Protein AF-V7D547-F1 (afdb_monomer_lite)

Foldseek 3Di:
DDDPDPDDPVCCVQQDPDDRPDVVLLVVLVVQLVVLLVQLVVLLVVLVCCCVPVVVVDDPVVNCCSSVVSNVVSVVSNVVSVVSSSVSSVVD

Structure (mmCIF, N/CA/C/O backbone):
data_AF-V7D547-F1
#
_entry.id   AF-V7D547-F1
#
loop_
_atom_site.group_PDB
_atom_site.id
_atom_site.type_symbol
_atom_site.label_atom_id
_atom_site.label_alt_id
_atom_site.label_comp_id
_atom_site.label_asym_id
_atom_site.label_entity_id
_atom_site.label_seq_id
_atom_site.pdbx_PDB_ins_code
_atom_site.Cartn_x
_atom_site.Cartn_y
_atom_site.Cartn_z
_atom_site.occupancy
_atom_site.B_iso_or_equiv
_atom_site.auth_seq_id
_atom_site.auth_comp_id
_atom_site.auth_asym_id
_atom_site.auth_atom_id
_atom_site.pdbx_PDB_model_num
ATOM 1 N N . MET A 1 1 ? 39.912 4.539 -15.012 1.00 43.53 1 MET A N 1
ATOM 2 C CA . MET A 1 1 ? 39.875 3.098 -15.344 1.00 43.53 1 MET A CA 1
ATOM 3 C C . MET A 1 1 ? 38.807 2.534 -14.438 1.00 43.53 1 MET A C 1
ATOM 5 O O . MET A 1 1 ? 39.112 2.049 -13.358 1.00 43.53 1 MET A O 1
ATOM 9 N N . ASP A 1 2 ? 37.553 2.781 -14.812 1.00 48.81 2 ASP A N 1
ATOM 10 C CA . ASP A 1 2 ? 36.412 2.567 -13.928 1.00 48.81 2 ASP A CA 1
ATOM 11 C C . ASP A 1 2 ? 36.047 1.091 -14.012 1.00 48.81 2 ASP A C 1
ATOM 13 O O . ASP A 1 2 ? 35.608 0.597 -15.052 1.00 48.81 2 ASP A O 1
ATOM 17 N N . ALA A 1 3 ? 36.355 0.364 -12.942 1.00 54.66 3 ALA A N 1
ATOM 18 C CA . ALA A 1 3 ? 36.024 -1.040 -12.820 1.00 54.66 3 ALA A CA 1
ATOM 19 C C . ALA A 1 3 ? 34.497 -1.178 -12.867 1.00 54.66 3 ALA A C 1
ATOM 21 O O . ALA A 1 3 ? 33.788 -0.682 -11.993 1.00 54.66 3 ALA A O 1
ATOM 22 N N . PHE A 1 4 ? 33.989 -1.828 -13.914 1.00 56.66 4 PHE A N 1
ATOM 23 C CA . PHE A 1 4 ? 32.615 -2.308 -13.957 1.00 56.66 4 PHE A CA 1
ATOM 24 C C . PHE A 1 4 ? 32.442 -3.326 -12.825 1.00 56.66 4 PHE A C 1
ATOM 26 O O . PHE A 1 4 ? 32.791 -4.495 -12.978 1.00 56.66 4 PHE A O 1
ATOM 33 N N . GLU A 1 5 ? 31.935 -2.873 -11.680 1.00 67.38 5 GLU A N 1
ATOM 34 C CA . GLU A 1 5 ? 31.497 -3.748 -10.594 1.00 67.38 5 GLU A CA 1
ATOM 35 C C . GLU A 1 5 ? 30.492 -4.771 -11.164 1.00 67.38 5 GLU A C 1
ATOM 37 O O . GLU A 1 5 ? 29.463 -4.379 -11.737 1.00 67.38 5 GLU A O 1
ATOM 42 N N . PRO A 1 6 ? 30.774 -6.084 -11.085 1.00 60.47 6 PRO A N 1
ATOM 43 C CA . PRO A 1 6 ? 29.876 -7.098 -11.611 1.00 60.47 6 PRO A CA 1
ATOM 44 C C . PRO A 1 6 ? 28.557 -7.052 -10.833 1.00 60.47 6 PRO A C 1
ATOM 46 O O . PRO A 1 6 ? 28.525 -7.240 -9.619 1.00 60.47 6 PRO A O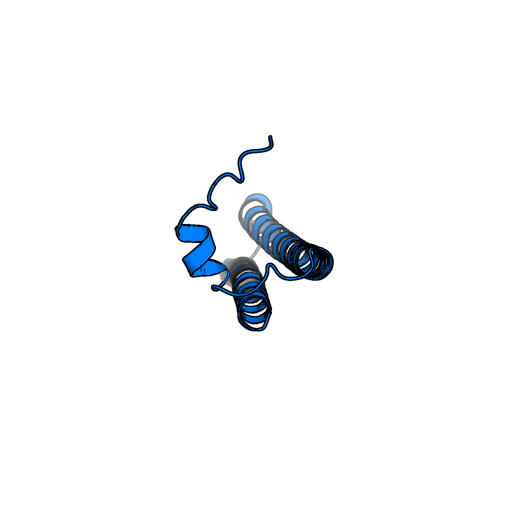 1
ATOM 49 N N . ARG A 1 7 ? 27.446 -6.796 -11.541 1.00 62.97 7 ARG A N 1
ATOM 50 C CA . ARG A 1 7 ? 26.107 -6.769 -10.931 1.00 62.97 7 ARG A CA 1
ATOM 51 C C . ARG A 1 7 ? 25.846 -8.075 -10.156 1.00 62.97 7 ARG A C 1
ATOM 53 O O . ARG A 1 7 ? 26.094 -9.144 -10.719 1.00 62.97 7 ARG A O 1
ATOM 60 N N . PRO A 1 8 ? 25.309 -8.006 -8.924 1.00 67.56 8 PRO A N 1
ATOM 61 C CA . PRO A 1 8 ? 25.105 -9.173 -8.071 1.00 67.56 8 PRO A CA 1
ATOM 62 C C . PRO A 1 8 ? 24.120 -10.184 -8.686 1.00 67.56 8 PRO A C 1
ATOM 64 O O . PRO A 1 8 ? 23.171 -9.813 -9.376 1.00 67.56 8 PRO A O 1
ATOM 67 N N . ASP A 1 9 ? 24.320 -11.476 -8.415 1.00 63.56 9 ASP A N 1
ATOM 68 C CA . ASP A 1 9 ? 23.633 -12.583 -9.106 1.00 63.56 9 ASP A CA 1
ATOM 69 C C . ASP A 1 9 ? 22.105 -12.600 -8.948 1.00 63.56 9 ASP A C 1
ATOM 71 O O . ASP A 1 9 ? 21.384 -13.067 -9.835 1.00 63.56 9 ASP A O 1
ATOM 75 N N . TRP A 1 10 ? 21.580 -12.056 -7.847 1.00 63.69 10 TRP A N 1
ATOM 76 C CA . TRP A 1 10 ? 20.135 -11.906 -7.655 1.00 63.69 10 TRP A CA 1
ATOM 77 C C . TRP A 1 10 ? 19.530 -10.922 -8.664 1.00 63.69 10 TRP A C 1
ATOM 79 O O . TRP A 1 10 ? 18.415 -11.144 -9.136 1.00 63.69 10 TRP A O 1
ATOM 89 N N . ALA A 1 11 ? 20.283 -9.890 -9.061 1.00 61.97 11 ALA A N 1
ATOM 90 C CA . ALA A 1 11 ? 19.854 -8.904 -10.044 1.00 61.97 11 ALA A CA 1
ATOM 91 C C . ALA A 1 11 ? 19.761 -9.536 -11.441 1.00 61.97 11 ALA A C 1
ATOM 93 O O . ALA A 1 11 ? 18.805 -9.275 -12.158 1.00 61.97 11 ALA A O 1
ATOM 94 N N . ARG A 1 12 ? 20.672 -10.456 -11.799 1.00 60.47 12 ARG A N 1
ATOM 95 C CA . ARG A 1 12 ? 20.581 -11.225 -13.061 1.00 60.47 12 ARG A CA 1
ATOM 96 C C . ARG A 1 12 ? 19.374 -12.160 -13.108 1.00 60.47 12 ARG A C 1
ATOM 98 O O . ARG A 1 12 ? 18.795 -12.351 -14.173 1.00 60.47 12 ARG A O 1
ATOM 105 N N . ARG A 1 13 ? 18.997 -12.757 -11.972 1.00 60.69 13 ARG A N 1
ATOM 106 C CA . ARG A 1 13 ? 17.828 -13.652 -11.887 1.00 60.69 13 ARG A CA 1
ATOM 107 C C . ARG A 1 13 ? 16.498 -12.900 -11.953 1.00 60.69 13 ARG A C 1
ATOM 109 O O . ARG A 1 13 ? 15.522 -13.470 -12.426 1.00 60.69 13 ARG A O 1
ATOM 116 N N . LEU A 1 14 ? 16.464 -11.655 -11.476 1.00 61.72 14 LEU A N 1
ATOM 117 C CA . LEU A 1 14 ? 15.264 -10.812 -11.462 1.00 61.72 14 LEU A CA 1
ATOM 118 C C . LEU A 1 14 ? 15.092 -9.968 -12.736 1.00 61.72 14 LEU A C 1
ATOM 120 O O . LEU A 1 14 ? 13.956 -9.788 -13.158 1.00 61.72 14 LEU A O 1
ATOM 124 N N . LEU A 1 15 ? 16.185 -9.487 -13.342 1.00 60.03 15 LEU A N 1
ATOM 125 C CA . LEU A 1 15 ? 16.165 -8.491 -14.429 1.00 60.03 15 LEU A CA 1
ATOM 126 C C . LEU A 1 15 ? 16.414 -9.068 -15.836 1.00 60.03 15 LEU A C 1
ATOM 128 O O . LEU A 1 15 ? 16.373 -8.325 -16.807 1.00 60.03 15 LEU A O 1
ATOM 132 N N . GLY A 1 16 ? 16.673 -10.374 -15.973 1.00 51.12 16 GLY A N 1
ATOM 133 C CA . GLY A 1 16 ? 16.951 -10.996 -17.274 1.00 51.12 16 GLY A CA 1
ATOM 134 C C . GLY A 1 16 ? 18.339 -10.655 -17.841 1.00 51.12 16 GLY A C 1
ATOM 135 O O . GLY A 1 16 ? 19.013 -9.728 -17.404 1.00 51.12 16 GLY A O 1
ATOM 136 N N . GLN A 1 17 ? 18.814 -11.461 -18.797 1.00 51.19 17 GLN A N 1
ATOM 137 C CA . GLN A 1 17 ? 20.159 -11.341 -19.394 1.00 51.19 17 GLN A CA 1
ATOM 138 C C . GLN A 1 17 ? 20.246 -10.318 -20.551 1.00 51.19 17 GLN A C 1
ATOM 140 O O . GLN A 1 17 ? 21.242 -10.303 -21.271 1.00 51.19 17 GLN A O 1
ATOM 145 N N . GLY A 1 18 ? 19.208 -9.502 -20.761 1.00 56.84 18 GLY A N 1
ATOM 146 C CA . GLY A 1 18 ? 19.141 -8.508 -21.835 1.00 56.84 18 GLY A CA 1
ATOM 147 C C . GLY A 1 18 ? 19.896 -7.215 -21.516 1.00 56.84 18 GLY A C 1
ATOM 148 O O . GLY A 1 18 ? 20.219 -6.927 -20.363 1.00 56.84 18 GLY A O 1
ATOM 149 N N . GLU A 1 19 ? 20.187 -6.438 -22.560 1.00 56.16 19 GLU A N 1
ATOM 150 C CA . GLU A 1 19 ? 20.729 -5.080 -22.467 1.00 56.16 19 GLU A CA 1
ATOM 151 C C . GLU A 1 19 ? 19.884 -4.259 -21.483 1.00 56.16 19 GLU A C 1
ATOM 153 O O . GLU A 1 19 ? 18.658 -4.328 -21.525 1.00 56.16 19 GLU A O 1
ATOM 158 N N . ALA A 1 20 ? 20.529 -3.564 -20.536 1.00 58.66 20 ALA A N 1
ATOM 159 C CA . ALA A 1 20 ? 19.821 -2.921 -19.432 1.00 58.66 20 ALA A CA 1
ATOM 160 C C . ALA A 1 20 ? 18.690 -2.028 -19.985 1.00 58.66 20 ALA A C 1
ATOM 162 O O . ALA A 1 20 ? 19.002 -1.110 -20.749 1.00 58.66 20 ALA A O 1
ATOM 163 N N . PRO A 1 21 ? 17.414 -2.277 -19.620 1.00 62.75 21 PRO A N 1
ATOM 164 C CA . PRO A 1 21 ? 16.298 -1.487 -20.115 1.00 62.75 21 PRO A CA 1
ATOM 165 C C . PRO A 1 21 ? 16.555 -0.005 -19.862 1.00 62.75 21 PRO A C 1
ATOM 167 O O . PRO A 1 21 ? 17.070 0.377 -18.808 1.00 62.75 21 PRO A O 1
ATOM 170 N N . ASP A 1 22 ? 16.222 0.823 -20.849 1.00 71.81 22 ASP A N 1
ATOM 171 C CA . ASP A 1 22 ? 16.472 2.262 -20.819 1.00 71.81 22 ASP A CA 1
ATOM 172 C C . ASP A 1 22 ? 15.952 2.865 -19.486 1.00 71.81 22 ASP A C 1
ATOM 174 O O . ASP A 1 22 ? 14.753 2.731 -19.193 1.00 71.81 22 ASP A O 1
ATOM 178 N N . PRO A 1 23 ? 16.814 3.502 -18.656 1.00 74.81 23 PRO A N 1
ATOM 179 C CA . PRO A 1 23 ? 16.520 3.858 -17.260 1.00 74.81 23 PRO A CA 1
ATOM 180 C C . PRO A 1 23 ? 15.207 4.618 -17.026 1.00 74.81 23 PRO A C 1
ATOM 182 O O . PRO A 1 23 ? 14.616 4.549 -15.945 1.00 74.81 23 PRO A O 1
ATOM 185 N N . ARG A 1 24 ? 14.705 5.333 -18.039 1.00 75.94 24 ARG A N 1
ATOM 186 C CA . ARG A 1 24 ? 13.418 6.045 -17.983 1.00 75.94 24 ARG A CA 1
ATOM 187 C C . ARG A 1 24 ? 12.207 5.127 -17.784 1.00 75.94 24 ARG A C 1
ATOM 189 O O . ARG A 1 24 ? 11.259 5.537 -17.111 1.00 75.94 24 ARG A O 1
ATOM 196 N N . PHE A 1 25 ? 12.211 3.917 -18.352 1.00 73.00 25 PHE A N 1
ATOM 197 C CA . PHE A 1 25 ? 11.081 2.986 -18.241 1.00 73.00 25 PHE A CA 1
ATOM 198 C C . PHE A 1 25 ? 11.039 2.340 -16.856 1.00 73.00 25 PHE A C 1
ATOM 200 O O . PHE A 1 25 ? 9.967 2.272 -16.250 1.00 73.00 25 PHE A O 1
ATOM 207 N N . THR A 1 26 ? 12.201 1.989 -16.304 1.00 76.56 26 THR A N 1
ATOM 208 C CA . THR A 1 26 ? 12.333 1.509 -14.922 1.00 76.56 26 THR A CA 1
ATOM 209 C C . THR A 1 26 ? 11.868 2.570 -13.920 1.00 76.56 26 THR A C 1
ATOM 211 O O . THR A 1 26 ? 10.965 2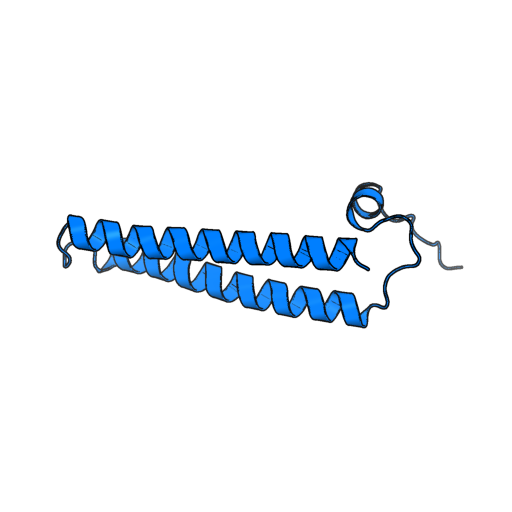.305 -13.125 1.00 76.56 26 THR A O 1
ATOM 214 N N . LEU A 1 27 ? 12.353 3.815 -14.032 1.00 80.25 27 LEU A N 1
ATOM 215 C CA . LEU A 1 27 ? 11.935 4.926 -13.157 1.00 80.25 27 LEU A CA 1
ATOM 216 C C . LEU A 1 27 ? 10.434 5.248 -13.261 1.00 80.25 27 LEU A C 1
ATOM 218 O O . LEU A 1 27 ? 9.806 5.707 -12.301 1.00 80.25 27 LEU A O 1
ATOM 222 N N . ALA A 1 28 ? 9.824 5.049 -14.431 1.00 85.81 28 ALA A N 1
ATOM 223 C CA . ALA A 1 28 ? 8.379 5.185 -14.589 1.00 85.81 28 ALA A CA 1
ATOM 224 C C . ALA A 1 28 ? 7.618 4.053 -13.878 1.00 85.81 28 ALA A C 1
ATOM 226 O O . ALA A 1 28 ? 6.651 4.330 -13.162 1.00 85.81 28 ALA A O 1
ATOM 227 N N . ASN A 1 29 ? 8.070 2.803 -14.022 1.00 83.12 29 ASN A N 1
ATOM 228 C CA . ASN A 1 29 ? 7.451 1.643 -13.382 1.00 83.12 29 ASN A CA 1
ATOM 229 C C . ASN A 1 29 ? 7.517 1.726 -11.847 1.00 83.12 29 ASN A C 1
ATOM 231 O O . ASN A 1 29 ? 6.510 1.471 -11.173 1.00 83.12 29 ASN A O 1
ATOM 235 N N . GLU A 1 30 ? 8.664 2.148 -11.311 1.00 89.06 30 GLU A N 1
ATOM 236 C CA . GLU A 1 30 ? 8.884 2.389 -9.882 1.00 89.06 30 GLU A CA 1
ATOM 237 C C . GLU A 1 30 ? 7.940 3.459 -9.328 1.00 89.06 30 GLU A C 1
ATOM 239 O O . GLU A 1 30 ? 7.290 3.230 -8.310 1.00 89.06 30 GLU A O 1
ATOM 244 N N . ARG A 1 31 ? 7.775 4.605 -10.009 1.00 91.88 31 A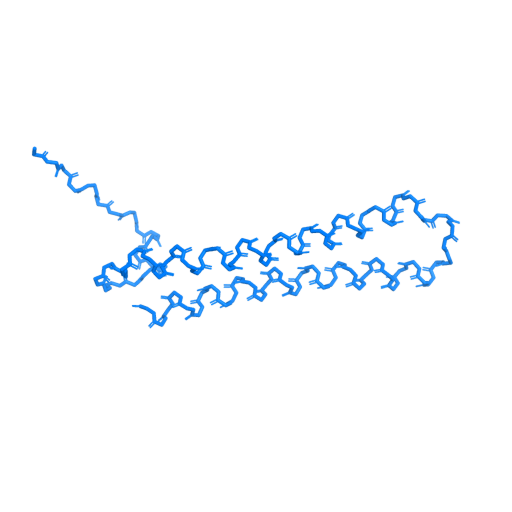RG A N 1
ATOM 245 C CA . ARG A 1 31 ? 6.843 5.659 -9.559 1.00 91.88 31 ARG A CA 1
ATOM 246 C C . ARG A 1 31 ? 5.413 5.153 -9.449 1.00 91.88 31 ARG A C 1
ATOM 248 O O . ARG A 1 31 ? 4.732 5.446 -8.466 1.00 91.88 31 ARG A O 1
ATOM 255 N N . THR A 1 32 ? 4.949 4.386 -10.432 1.00 90.69 32 THR A N 1
ATOM 256 C CA . THR A 1 32 ? 3.608 3.795 -10.372 1.00 90.69 32 THR A CA 1
ATOM 257 C C . THR A 1 32 ? 3.512 2.756 -9.253 1.00 90.69 32 THR A C 1
ATOM 259 O O . THR A 1 32 ? 2.502 2.719 -8.553 1.00 90.69 32 THR A O 1
ATOM 262 N N . PHE A 1 33 ? 4.555 1.951 -9.029 1.00 88.75 33 PHE A N 1
ATOM 263 C CA . PHE A 1 33 ? 4.614 1.010 -7.907 1.00 88.75 33 PHE A CA 1
ATOM 264 C C . PHE A 1 33 ? 4.530 1.732 -6.554 1.00 88.75 33 PHE A C 1
ATOM 266 O O . PHE A 1 33 ? 3.648 1.431 -5.750 1.00 88.75 33 PHE A O 1
ATOM 273 N N . LEU A 1 34 ? 5.367 2.745 -6.333 1.00 91.88 34 LEU A N 1
ATOM 274 C CA . LEU A 1 34 ? 5.383 3.536 -5.102 1.00 91.88 34 LEU A CA 1
ATOM 275 C C . LEU A 1 34 ? 4.058 4.272 -4.873 1.00 91.88 34 LEU A C 1
ATOM 277 O O . LEU A 1 34 ? 3.572 4.333 -3.743 1.00 91.88 34 LEU A O 1
ATOM 281 N N . ALA A 1 35 ? 3.429 4.784 -5.936 1.00 95.12 35 ALA A N 1
ATOM 282 C CA . ALA A 1 35 ? 2.111 5.403 -5.843 1.00 95.12 35 ALA A CA 1
ATOM 283 C C . ALA A 1 35 ? 1.041 4.414 -5.346 1.00 95.12 35 ALA A C 1
ATOM 285 O O . ALA A 1 35 ? 0.204 4.799 -4.528 1.00 95.12 35 ALA A O 1
ATOM 286 N N . TRP A 1 36 ? 1.093 3.154 -5.791 1.00 93.62 36 TRP A N 1
ATOM 287 C CA . TRP A 1 36 ? 0.170 2.103 -5.348 1.00 93.62 36 TRP A CA 1
ATOM 288 C C . TRP A 1 36 ? 0.465 1.638 -3.916 1.00 93.62 36 TRP A C 1
ATOM 290 O O . TRP A 1 36 ? -0.461 1.476 -3.117 1.00 93.62 36 TRP A O 1
ATOM 300 N N . ILE A 1 37 ? 1.742 1.496 -3.545 1.00 93.75 37 ILE A N 1
ATOM 301 C CA . ILE A 1 37 ? 2.137 1.163 -2.168 1.00 93.75 37 ILE A CA 1
ATOM 302 C C . ILE A 1 37 ? 1.682 2.248 -1.193 1.00 93.75 37 ILE A C 1
ATOM 304 O O . ILE A 1 37 ? 1.138 1.933 -0.138 1.00 93.75 37 ILE A O 1
ATOM 308 N N . ARG A 1 38 ? 1.795 3.526 -1.565 1.00 96.81 38 ARG A N 1
ATOM 309 C CA . ARG A 1 38 ? 1.273 4.633 -0.754 1.00 96.81 38 ARG A CA 1
ATOM 310 C C . ARG A 1 38 ? -0.219 4.473 -0.458 1.00 96.81 38 ARG A C 1
ATOM 312 O O . ARG A 1 38 ? -0.628 4.643 0.687 1.00 96.81 38 ARG A O 1
ATOM 319 N N . THR A 1 39 ? -1.030 4.129 -1.459 1.00 96.25 39 THR A N 1
ATOM 320 C CA . THR A 1 39 ? -2.466 3.897 -1.238 1.00 96.25 39 THR A CA 1
ATOM 321 C C . THR A 1 39 ? -2.729 2.664 -0.374 1.00 96.25 39 THR A C 1
ATOM 323 O O . THR A 1 39 ? -3.573 2.725 0.516 1.00 96.25 39 THR A O 1
ATOM 326 N N . ALA A 1 40 ? -1.968 1.579 -0.551 1.00 95.69 40 ALA A N 1
ATOM 327 C CA . ALA A 1 40 ? -2.088 0.390 0.291 1.00 95.69 40 ALA A CA 1
ATOM 328 C C . ALA A 1 40 ? -1.749 0.687 1.764 1.00 95.69 40 ALA A C 1
ATOM 330 O O . ALA A 1 40 ? -2.473 0.252 2.661 1.00 95.69 40 ALA A O 1
ATOM 331 N N . LEU A 1 41 ? -0.696 1.471 2.018 1.00 97.06 41 LEU A N 1
ATOM 332 C CA . LEU A 1 41 ? -0.296 1.890 3.364 1.00 97.06 41 LEU A CA 1
ATOM 333 C C . LEU A 1 41 ? -1.325 2.825 4.008 1.00 97.06 41 LEU A C 1
ATOM 335 O O . LEU A 1 41 ? -1.613 2.681 5.193 1.00 97.06 41 LEU A O 1
ATOM 339 N N . ALA A 1 42 ? -1.922 3.738 3.237 1.00 97.56 42 ALA A N 1
ATOM 340 C CA . ALA A 1 42 ? -2.992 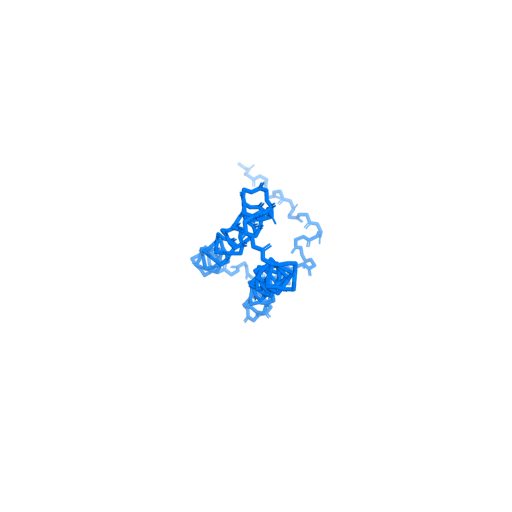4.600 3.733 1.00 97.56 42 ALA A CA 1
ATOM 341 C C . ALA A 1 42 ? -4.223 3.788 4.176 1.00 97.56 42 ALA A C 1
ATOM 343 O O . ALA A 1 42 ? -4.769 4.041 5.248 1.00 97.56 42 ALA A O 1
ATOM 344 N N . LEU A 1 43 ? -4.624 2.774 3.398 1.00 96.62 43 LEU A N 1
ATOM 345 C CA . LEU A 1 43 ? -5.723 1.873 3.767 1.00 96.62 43 LEU A CA 1
ATOM 346 C C . LEU A 1 43 ? -5.394 1.038 5.011 1.00 96.62 43 LEU A C 1
ATOM 348 O O . LEU A 1 43 ? -6.242 0.896 5.891 1.00 96.62 43 LEU A O 1
ATOM 352 N N . LEU A 1 44 ? -4.160 0.530 5.109 1.00 97.19 44 LEU A N 1
ATOM 353 C CA . LEU A 1 44 ? -3.695 -0.222 6.277 1.00 97.19 44 LEU A CA 1
ATOM 354 C C . LEU A 1 44 ? -3.746 0.640 7.543 1.00 97.19 44 LEU A C 1
ATOM 356 O O . LEU A 1 44 ? -4.329 0.233 8.547 1.00 97.19 44 LEU A O 1
ATOM 360 N N . GLY A 1 45 ? -3.182 1.849 7.475 1.00 96.81 45 GLY A N 1
ATOM 361 C CA . GLY A 1 45 ? -3.207 2.812 8.573 1.00 96.81 45 GLY A CA 1
ATOM 362 C C . GLY A 1 45 ? -4.630 3.211 8.963 1.00 96.81 45 GLY A C 1
ATOM 363 O O . GLY A 1 45 ? -4.939 3.272 10.149 1.00 96.81 45 GLY A O 1
ATOM 364 N N . GLY A 1 46 ? -5.519 3.396 7.982 1.00 95.31 46 GLY A N 1
ATOM 365 C CA . GLY A 1 46 ? -6.941 3.650 8.217 1.00 95.31 46 GLY A CA 1
ATOM 366 C C . GLY A 1 46 ? -7.631 2.513 8.977 1.00 95.31 46 GLY A C 1
ATOM 367 O O . GLY A 1 46 ? -8.337 2.774 9.947 1.00 95.31 46 GLY A O 1
ATOM 368 N N . GLY A 1 47 ? -7.380 1.255 8.602 1.00 94.25 47 GLY A N 1
ATOM 369 C CA . GLY A 1 47 ? -7.912 0.090 9.320 1.00 94.25 47 GLY A CA 1
ATOM 370 C C . GLY A 1 47 ? -7.432 0.027 10.773 1.00 94.25 47 GLY A C 1
ATOM 371 O O . GLY A 1 47 ? -8.242 -0.157 11.681 1.00 94.25 47 GLY A O 1
ATOM 372 N N . ILE A 1 48 ? -6.135 0.263 11.002 1.00 95.44 48 ILE A N 1
ATOM 373 C CA . ILE A 1 48 ? -5.543 0.317 12.350 1.00 95.44 48 ILE A CA 1
ATOM 374 C C . ILE A 1 48 ? -6.153 1.461 13.170 1.00 95.44 48 ILE A C 1
ATOM 376 O O . ILE A 1 48 ? -6.501 1.267 14.336 1.00 95.44 48 ILE A O 1
ATOM 380 N N . ALA A 1 49 ? -6.321 2.644 12.573 1.00 95.38 49 ALA A N 1
ATOM 381 C CA . ALA A 1 49 ? -6.914 3.796 13.243 1.00 95.38 49 ALA A CA 1
ATOM 382 C C . ALA A 1 49 ? -8.371 3.529 13.646 1.00 95.38 49 ALA A C 1
ATOM 384 O O . ALA A 1 49 ? -8.770 3.856 14.760 1.00 95.38 49 ALA A O 1
ATOM 385 N N . ILE A 1 50 ? -9.161 2.888 12.784 1.00 92.81 50 ILE A N 1
ATOM 386 C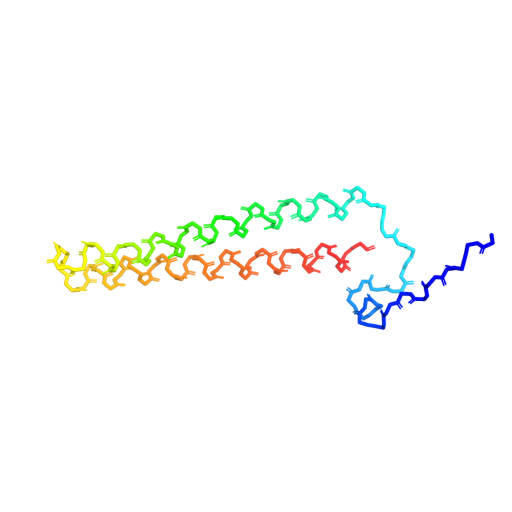 CA . ILE A 1 50 ? -10.554 2.541 13.093 1.00 92.81 50 ILE A CA 1
ATOM 387 C C . ILE A 1 50 ? -10.625 1.526 14.232 1.00 92.81 50 ILE A C 1
ATOM 389 O O . ILE A 1 50 ? -11.399 1.727 15.166 1.00 92.81 50 ILE A O 1
ATOM 393 N N . GLU A 1 51 ? -9.797 0.481 14.202 1.00 92.12 51 GLU A N 1
ATOM 394 C CA . GLU A 1 51 ? -9.751 -0.502 15.290 1.00 92.12 51 GLU A CA 1
ATOM 395 C C . GLU A 1 51 ? -9.352 0.155 16.623 1.00 92.12 51 GLU A C 1
ATOM 397 O O . GLU A 1 51 ? -9.961 -0.111 17.659 1.00 92.12 51 GLU A O 1
ATOM 402 N N . THR A 1 52 ? -8.386 1.078 16.584 1.00 92.38 52 THR A N 1
ATOM 403 C CA . THR A 1 52 ? -7.841 1.741 17.780 1.00 92.38 52 THR A CA 1
ATOM 404 C C . THR A 1 52 ? -8.788 2.794 18.361 1.00 92.38 52 THR A C 1
ATOM 406 O O . THR A 1 52 ? -9.004 2.829 19.570 1.00 92.38 52 THR A O 1
ATOM 409 N N . PHE A 1 53 ? -9.355 3.664 17.521 1.00 91.50 53 PHE A N 1
ATOM 410 C CA . PHE A 1 53 ? -10.114 4.839 17.969 1.00 91.50 53 PHE A CA 1
ATOM 411 C C . PHE A 1 53 ? -11.631 4.642 17.911 1.00 91.50 53 PHE A C 1
ATOM 413 O O . PHE A 1 53 ? -12.349 5.175 18.754 1.00 91.50 53 PHE A O 1
ATOM 420 N N . ALA A 1 54 ? -12.138 3.876 16.943 1.00 86.81 54 ALA A N 1
ATOM 421 C CA . ALA A 1 54 ? -13.574 3.658 16.748 1.00 86.81 54 ALA A CA 1
ATOM 422 C C . ALA A 1 54 ? -14.048 2.286 17.261 1.00 86.81 54 ALA A C 1
ATOM 424 O O . ALA A 1 54 ? -15.223 1.941 17.112 1.00 86.81 54 ALA A O 1
ATOM 425 N N . GLY A 1 55 ? -13.162 1.519 17.905 1.00 78.00 55 GLY A N 1
ATOM 426 C CA . GLY A 1 55 ? -13.431 0.159 18.356 1.00 78.00 55 GLY A CA 1
ATOM 427 C C . GLY A 1 55 ? -14.692 0.030 19.214 1.00 78.00 55 GLY A C 1
ATOM 428 O O . GLY A 1 55 ? -15.521 -0.836 18.955 1.00 78.00 55 GLY A O 1
ATOM 429 N N . GLN A 1 56 ? -14.875 0.901 20.204 1.00 81.69 56 GLN A N 1
ATOM 430 C CA . GLN A 1 56 ? -16.023 0.838 21.121 1.00 81.69 56 GLN A CA 1
ATOM 431 C C . GLN A 1 56 ? -17.250 1.625 20.632 1.00 81.69 56 GLN A C 1
ATOM 433 O O . GLN A 1 56 ? -18.338 1.462 21.175 1.00 81.69 56 GLN A O 1
ATOM 438 N N . ALA A 1 57 ? -17.083 2.467 19.607 1.00 84.94 57 ALA A N 1
ATOM 439 C CA . ALA A 1 57 ? -18.160 3.275 19.036 1.00 84.94 57 ALA A CA 1
ATOM 440 C C . ALA A 1 57 ? -18.973 2.515 17.972 1.00 84.94 57 ALA A C 1
ATOM 442 O O . ALA A 1 57 ? -20.123 2.858 17.703 1.00 84.94 57 ALA A O 1
ATOM 443 N N . LEU A 1 58 ? -18.379 1.489 17.355 1.00 85.56 58 LEU A N 1
ATOM 444 C CA . LEU A 1 58 ? -18.992 0.695 16.293 1.00 85.56 58 LEU A CA 1
ATOM 445 C C . LEU A 1 58 ? -19.506 -0.648 16.820 1.00 85.56 58 LEU A C 1
ATOM 447 O O . LEU A 1 58 ? -18.887 -1.289 17.667 1.00 85.56 58 LEU A O 1
ATOM 451 N N . GLN A 1 59 ? -20.618 -1.123 16.254 1.00 87.62 59 GLN A N 1
ATOM 452 C CA . GLN A 1 59 ? -21.104 -2.478 16.515 1.00 87.62 59 GLN A CA 1
ATOM 453 C C . GLN A 1 59 ? -20.081 -3.515 16.030 1.00 87.62 59 GLN A C 1
ATOM 455 O O . GLN A 1 59 ? -19.527 -3.381 14.937 1.00 87.62 59 GLN A O 1
ATOM 460 N N . ALA A 1 60 ? -19.880 -4.581 16.811 1.00 88.00 60 ALA A N 1
ATOM 461 C CA . ALA A 1 60 ? -18.904 -5.637 16.530 1.00 88.00 60 ALA A CA 1
ATOM 462 C C . ALA A 1 60 ? -18.922 -6.177 15.079 1.00 88.00 60 ALA A C 1
ATOM 464 O O . ALA A 1 60 ? -17.849 -6.224 14.473 1.00 88.00 60 ALA A O 1
ATOM 465 N N . PRO A 1 61 ? -20.078 -6.535 14.472 1.00 92.06 61 PRO A N 1
ATOM 466 C CA . PRO A 1 61 ? -20.089 -7.023 13.093 1.00 92.06 61 PRO A CA 1
ATOM 467 C C . PRO A 1 61 ? -19.686 -5.938 12.089 1.00 92.06 61 PRO A C 1
ATOM 469 O O . PRO A 1 61 ? -18.902 -6.208 11.183 1.00 92.06 61 PRO A O 1
ATOM 472 N N . LEU A 1 62 ? -20.168 -4.703 12.262 1.00 92.44 62 LEU A N 1
ATOM 473 C CA . LEU A 1 62 ? -19.838 -3.592 11.369 1.00 92.44 62 LEU A CA 1
ATOM 474 C C . LEU A 1 62 ? -18.343 -3.266 11.423 1.00 92.44 62 LEU A C 1
ATOM 476 O O . LEU A 1 62 ? -17.715 -3.118 10.378 1.00 92.44 62 LEU A O 1
ATOM 480 N N . ARG A 1 63 ? -17.761 -3.210 12.627 1.00 91.94 63 ARG A N 1
ATOM 481 C CA . ARG A 1 63 ? -16.325 -2.981 12.826 1.00 91.94 63 ARG A CA 1
ATOM 482 C C . ARG A 1 63 ? -15.484 -4.045 12.126 1.00 91.94 63 ARG A C 1
ATOM 484 O O . ARG A 1 63 ? -14.557 -3.693 11.402 1.00 91.94 63 ARG A O 1
ATOM 491 N N . LEU A 1 64 ? -15.836 -5.323 12.299 1.00 93.19 64 LEU A N 1
ATOM 492 C CA . LEU A 1 64 ? -15.128 -6.442 11.674 1.00 93.19 64 LEU A CA 1
ATOM 493 C C . LEU A 1 64 ? -15.134 -6.322 10.145 1.00 93.19 64 LEU A C 1
ATOM 495 O O . LEU A 1 64 ? -14.084 -6.442 9.516 1.00 93.19 64 LEU A O 1
ATOM 499 N N . TRP A 1 65 ? -16.297 -6.041 9.553 1.00 95.50 65 TRP A N 1
ATOM 500 C CA . TRP A 1 65 ? -16.415 -5.833 8.109 1.00 95.50 65 TRP A CA 1
ATOM 501 C C . TRP A 1 65 ? -15.597 -4.634 7.629 1.00 95.50 65 TRP A C 1
ATOM 503 O O . TRP A 1 65 ? -14.902 -4.725 6.617 1.00 95.50 65 TRP A O 1
ATOM 513 N N . LEU A 1 66 ? -15.636 -3.522 8.363 1.00 94.12 66 LEU A N 1
ATOM 514 C CA . LEU A 1 66 ? -14.952 -2.294 7.973 1.00 94.12 66 LEU A CA 1
ATOM 515 C C . LEU A 1 66 ? -13.425 -2.457 8.028 1.00 94.12 66 LEU A C 1
ATOM 517 O O . LEU A 1 66 ? -12.747 -2.247 7.024 1.00 94.12 66 LEU A O 1
ATOM 521 N N . VAL A 1 67 ? -12.890 -2.912 9.164 1.00 94.50 67 VAL A N 1
ATOM 522 C CA . VAL A 1 67 ? -11.449 -3.153 9.347 1.00 94.50 67 VAL A CA 1
ATOM 523 C C . VAL A 1 67 ? -10.970 -4.267 8.414 1.00 94.50 67 VAL A C 1
ATOM 525 O O . VAL A 1 67 ? -9.959 -4.102 7.730 1.00 94.50 67 VAL A O 1
ATOM 528 N 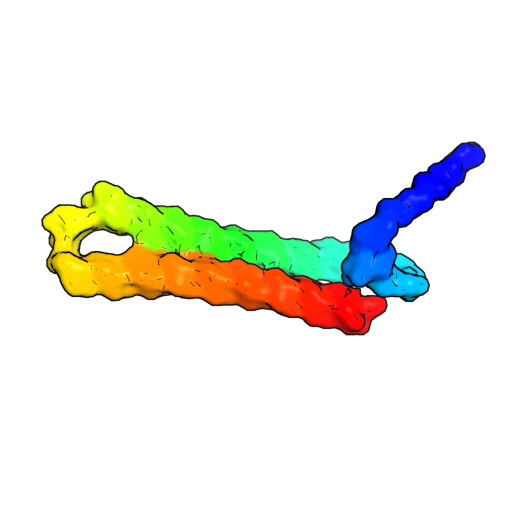N . GLY A 1 68 ? -11.725 -5.364 8.315 1.00 96.06 68 GLY A N 1
ATOM 529 C CA . GLY A 1 68 ? -11.403 -6.491 7.440 1.00 96.06 68 GLY A CA 1
ATOM 530 C C . GLY A 1 68 ? -11.350 -6.097 5.964 1.00 96.06 68 GLY A C 1
ATOM 531 O O . GLY A 1 68 ? -10.409 -6.468 5.265 1.00 96.06 68 GLY A O 1
ATOM 532 N N . SER A 1 69 ? -12.307 -5.291 5.492 1.00 96.75 69 SER A N 1
ATOM 533 C CA . SER A 1 69 ? -12.317 -4.804 4.107 1.00 96.75 69 SER A CA 1
ATOM 534 C C . SER A 1 69 ? -11.139 -3.873 3.806 1.00 96.75 69 SER A C 1
ATOM 536 O O . SER A 1 69 ? -10.509 -4.022 2.759 1.00 96.75 69 SER A O 1
ATOM 538 N N . LEU A 1 70 ? -10.773 -2.973 4.728 1.00 95.25 70 LEU A N 1
ATOM 539 C CA . LEU A 1 70 ? -9.610 -2.091 4.575 1.00 95.25 70 LEU A CA 1
ATOM 540 C C . LEU A 1 70 ? -8.295 -2.875 4.538 1.00 95.25 70 LEU A C 1
ATOM 542 O O . LEU A 1 70 ? -7.444 -2.605 3.686 1.00 95.25 70 LEU A O 1
ATOM 546 N N . MET A 1 71 ? -8.142 -3.871 5.414 1.00 96.38 71 MET A N 1
ATOM 547 C CA . MET A 1 71 ? -6.973 -4.754 5.409 1.00 96.38 71 MET A CA 1
ATOM 548 C C . MET A 1 71 ? -6.893 -5.574 4.119 1.00 96.38 71 MET A C 1
ATOM 550 O O . MET A 1 71 ? -5.827 -5.648 3.503 1.00 96.38 71 MET A O 1
ATOM 554 N N . LEU A 1 72 ? -8.019 -6.131 3.664 1.00 97.31 72 LEU A N 1
ATOM 555 C CA . LEU A 1 72 ? -8.078 -6.895 2.421 1.00 97.31 72 LEU A CA 1
ATOM 556 C C . LEU A 1 72 ? -7.723 -6.021 1.210 1.00 97.31 72 LEU A C 1
ATOM 558 O O . LEU A 1 72 ? -6.894 -6.415 0.394 1.00 97.31 72 LEU A O 1
ATOM 562 N N . LEU A 1 73 ? -8.298 -4.820 1.104 1.00 96.06 73 LEU A N 1
ATOM 563 C CA . LEU A 1 73 ? -8.005 -3.884 0.015 1.00 96.06 73 LEU A CA 1
ATOM 564 C C . LEU A 1 73 ? -6.539 -3.439 0.019 1.00 96.06 73 LEU A C 1
ATOM 566 O O . LEU A 1 73 ? -5.917 -3.389 -1.042 1.00 96.06 73 LEU A O 1
ATOM 570 N N . SER A 1 74 ? -5.971 -3.163 1.195 1.00 96.25 74 SER A N 1
ATOM 571 C CA . SER A 1 74 ? -4.544 -2.861 1.340 1.00 96.25 74 SER A CA 1
ATOM 572 C C . SER A 1 74 ? -3.671 -4.000 0.803 1.00 96.25 74 SER A C 1
ATOM 574 O O . SER A 1 74 ? -2.787 -3.775 -0.030 1.00 96.25 74 SER A O 1
ATOM 576 N N . MET A 1 75 ? -3.971 -5.238 1.203 1.00 96.31 75 MET A N 1
ATOM 577 C CA . MET A 1 75 ? -3.252 -6.426 0.750 1.00 96.31 75 MET A CA 1
ATOM 578 C C . MET A 1 75 ? -3.381 -6.631 -0.766 1.00 96.31 75 MET A C 1
ATOM 580 O O . MET A 1 75 ? -2.374 -6.863 -1.438 1.00 96.31 75 MET A O 1
ATOM 584 N N . LEU A 1 76 ? -4.588 -6.486 -1.324 1.00 95.56 76 LEU A N 1
ATOM 585 C CA . LEU A 1 76 ? -4.839 -6.615 -2.762 1.00 95.56 76 LEU A CA 1
ATOM 586 C C . LEU A 1 76 ? -4.109 -5.545 -3.581 1.00 95.56 76 LEU A C 1
ATOM 588 O O . LEU A 1 76 ? -3.513 -5.878 -4.606 1.00 95.56 76 LEU A O 1
ATOM 592 N N . LEU A 1 77 ? -4.103 -4.283 -3.139 1.00 93.75 77 LEU A N 1
ATOM 593 C CA . LEU A 1 77 ? -3.367 -3.214 -3.824 1.00 93.75 77 LEU A CA 1
ATOM 594 C C . LEU A 1 77 ? -1.857 -3.443 -3.777 1.00 93.75 77 LEU A C 1
ATOM 596 O O . LEU A 1 77 ? -1.183 -3.266 -4.792 1.00 93.75 77 LEU A O 1
ATOM 600 N N . SER A 1 78 ? -1.331 -3.868 -2.627 1.00 92.94 78 SER A N 1
ATOM 601 C CA . SER A 1 78 ? 0.095 -4.155 -2.464 1.00 92.94 78 SER A CA 1
ATOM 602 C C . SER A 1 78 ? 0.535 -5.329 -3.353 1.00 92.94 78 SER A C 1
ATOM 604 O O . SER A 1 78 ? 1.505 -5.226 -4.110 1.00 92.94 78 SER A O 1
ATOM 606 N N . ALA A 1 79 ? -0.245 -6.416 -3.366 1.00 91.88 79 ALA A N 1
ATOM 607 C CA . ALA A 1 79 ? -0.013 -7.558 -4.247 1.00 91.88 79 ALA A CA 1
ATOM 608 C C . ALA A 1 79 ? -0.150 -7.175 -5.731 1.00 91.88 79 ALA A C 1
ATOM 610 O O . ALA A 1 79 ? 0.705 -7.526 -6.544 1.00 91.88 79 ALA A O 1
ATOM 611 N N . GLY A 1 80 ? -1.186 -6.412 -6.089 1.00 90.88 80 GLY A N 1
ATOM 612 C CA . GLY A 1 80 ? -1.408 -5.918 -7.447 1.00 90.88 80 GLY A CA 1
ATOM 613 C C . GLY A 1 80 ? -0.263 -5.037 -7.947 1.00 90.88 80 GLY A C 1
ATOM 614 O O . GLY A 1 80 ? 0.170 -5.193 -9.090 1.00 90.88 80 GLY A O 1
ATOM 615 N N . ALA A 1 81 ? 0.284 -4.176 -7.084 1.00 89.31 81 ALA A N 1
ATOM 616 C CA . ALA A 1 81 ? 1.445 -3.348 -7.396 1.00 89.31 81 ALA A CA 1
ATOM 617 C C . ALA A 1 81 ? 2.678 -4.206 -7.703 1.00 89.31 81 ALA A C 1
ATOM 619 O O . ALA A 1 81 ? 3.331 -3.985 -8.724 1.00 89.31 81 ALA A O 1
ATOM 620 N N . CYS A 1 82 ? 2.956 -5.207 -6.862 1.00 85.44 82 CYS A N 1
ATOM 621 C CA . CYS A 1 82 ? 4.085 -6.123 -7.031 1.00 85.44 82 CYS A CA 1
ATOM 622 C C . CYS A 1 82 ? 3.949 -6.974 -8.305 1.00 85.44 82 CYS A C 1
ATOM 624 O O . CYS A 1 82 ? 4.878 -7.056 -9.107 1.00 85.44 82 CYS A O 1
ATOM 626 N N . LEU A 1 83 ? 2.765 -7.541 -8.559 1.00 86.19 83 LEU A N 1
ATOM 627 C CA . LEU A 1 83 ? 2.499 -8.327 -9.767 1.00 86.19 83 LEU A CA 1
ATOM 628 C C . LEU A 1 83 ? 2.598 -7.483 -11.040 1.00 86.19 83 LEU A C 1
ATOM 630 O O . LEU A 1 83 ? 3.156 -7.948 -12.034 1.00 86.19 83 LEU A O 1
ATOM 634 N N . ARG A 1 84 ? 2.062 -6.254 -11.029 1.00 88.44 84 ARG A N 1
ATOM 635 C CA . ARG A 1 84 ? 2.175 -5.322 -12.160 1.00 88.44 84 ARG A CA 1
ATOM 636 C C . ARG A 1 84 ? 3.636 -4.972 -12.417 1.00 88.44 84 ARG A C 1
ATOM 638 O O . ARG A 1 84 ? 4.059 -5.024 -13.566 1.00 88.44 84 ARG A O 1
ATOM 645 N N . TRP A 1 85 ? 4.382 -4.649 -11.361 1.00 82.00 85 TRP A N 1
ATOM 646 C CA . TRP A 1 85 ? 5.802 -4.325 -11.453 1.00 82.00 85 TRP A CA 1
ATOM 647 C C . TRP A 1 85 ? 6.586 -5.489 -12.073 1.00 82.00 85 TRP A C 1
ATOM 649 O O . TRP A 1 85 ? 7.204 -5.295 -13.114 1.00 82.00 85 TRP A O 1
ATOM 659 N N . LEU A 1 86 ? 6.424 -6.710 -11.547 1.00 77.31 86 LEU A N 1
ATOM 660 C CA . LEU A 1 86 ? 7.066 -7.921 -12.077 1.00 77.31 86 LEU A CA 1
ATOM 661 C C . LEU A 1 86 ? 6.674 -8.238 -13.527 1.00 77.31 86 LEU A C 1
ATOM 663 O O . LEU A 1 86 ? 7.507 -8.724 -14.285 1.00 77.31 86 LEU A O 1
ATOM 667 N N . ARG A 1 87 ? 5.413 -8.020 -13.929 1.00 79.81 87 ARG A N 1
ATOM 668 C CA . ARG A 1 87 ? 4.990 -8.245 -15.325 1.00 79.81 87 ARG A CA 1
ATOM 669 C C . ARG A 1 87 ? 5.636 -7.261 -16.291 1.00 79.81 87 ARG A C 1
ATOM 671 O O . ARG A 1 87 ? 5.991 -7.676 -17.385 1.00 79.81 87 ARG A O 1
ATOM 678 N N . VAL A 1 88 ? 5.742 -5.990 -15.904 1.00 77.31 88 VAL A N 1
ATOM 679 C CA . VAL A 1 88 ? 6.390 -4.961 -16.728 1.00 77.31 88 VAL A CA 1
ATOM 680 C C . VAL A 1 88 ? 7.886 -5.240 -16.823 1.00 77.31 88 VAL A C 1
ATOM 682 O O . VAL A 1 88 ? 8.419 -5.214 -17.922 1.00 77.31 88 VAL A O 1
ATOM 685 N N . GLU A 1 89 ? 8.527 -5.602 -15.710 1.00 73.12 89 GLU A N 1
ATOM 686 C CA . GLU A 1 89 ? 9.952 -5.950 -15.677 1.00 73.12 89 GLU A CA 1
ATOM 687 C C . GLU A 1 89 ? 10.278 -7.174 -16.548 1.00 73.12 89 GLU A C 1
ATOM 689 O O . GLU A 1 89 ? 11.295 -7.185 -17.217 1.00 73.12 89 GLU A O 1
ATOM 694 N N . ARG A 1 90 ? 9.411 -8.201 -16.577 1.00 69.25 90 ARG A N 1
ATOM 695 C CA . ARG A 1 90 ? 9.601 -9.394 -17.431 1.00 69.25 90 ARG A CA 1
ATOM 696 C C . ARG A 1 90 ? 9.335 -9.154 -18.918 1.00 69.25 90 ARG A C 1
ATOM 698 O O . ARG A 1 90 ? 9.664 -10.020 -19.724 1.00 69.25 90 ARG A O 1
ATOM 705 N N . ALA A 1 91 ? 8.611 -8.090 -19.255 1.00 65.94 91 ALA A N 1
ATOM 706 C CA . ALA A 1 91 ? 8.261 -7.752 -20.633 1.00 65.94 91 ALA A CA 1
ATOM 707 C C . ALA A 1 91 ? 9.258 -6.768 -21.270 1.00 65.94 91 ALA A C 1
ATOM 709 O O . ALA A 1 91 ? 9.203 -6.575 -22.485 1.00 65.94 91 ALA A O 1
ATOM 710 N N . LEU A 1 92 ? 10.108 -6.145 -20.447 1.00 59.88 92 LEU A N 1
ATOM 711 C CA . LEU A 1 92 ? 11.255 -5.324 -20.834 1.00 59.88 92 LEU A CA 1
ATOM 712 C C . LEU A 1 92 ? 12.512 -6.196 -20.933 1.00 59.88 92 LEU A C 1
ATOM 714 O O . LEU A 1 92 ? 13.358 -5.855 -21.784 1.00 59.88 92 LEU A O 1
#

Sequence (92 aa):
MDAFEPRPDWARRLLGQGEAPDPRFTLANERTFLAWIRTALALLGGGIAIETFAGQALQAPLRLWLVGSLMLLSMLLSAGACLRWLRVERAL

Organism: NCBI:txid1388762

Radius of gyration: 19.63 Å; chains: 1; bounding box: 61×20×44 Å

Secondary structure (DSSP, 8-state):
----PPPPHHHHHHH-SSSPPPHHHHHHHHHHHHHHHHHHHHHHHHHHHHHHHSTTTS-HHHHHHHHHHHHHHHHHHHHHHHHHHHHHHHH-

pLDDT: mean 81.8, std 14.99, range [43.53, 97.56]

InterPro domains:
  IPR003807 Domain of unknown function DUF202 [PF02656] (24-91)
  IPR052053 Inner Membrane YidH-like [PTHR34187] (20-53)